Protein AF-A0A177G5F3-F1 (afdb_monomer_lite)

InterPro domains:
  IPR035994 Nucleoside phosphorylase superfamily [SSF53167] (1-29)

Sequence (96 aa):
MESGFLARAAEEAGLPFAVLRVVCDPASRSLPPVAGTVLSPDGGLNIKALLGSLLRNPGQISGLIGLGKDAGRARTAMLTFLEQQRTRPAFARFAG

Structure (mmCIF, N/CA/C/O backbone):
data_AF-A0A177G5F3-F1
#
_entry.id   AF-A0A177G5F3-F1
#
loop_
_atom_site.group_PDB
_atom_site.id
_atom_site.type_symbol
_atom_site.label_atom_id
_atom_site.label_alt_id
_atom_site.label_comp_id
_atom_site.label_asym_id
_atom_site.label_entity_id
_atom_site.label_seq_id
_atom_site.pdbx_PDB_ins_code
_atom_site.Cartn_x
_atom_site.Cartn_y
_atom_site.Cartn_z
_atom_site.occupancy
_atom_site.B_iso_or_equiv
_atom_site.auth_seq_id
_atom_site.auth_comp_id
_atom_site.auth_asym_id
_atom_site.auth_atom_id
_atom_site.pdbx_PDB_model_num
ATOM 1 N N . MET A 1 1 ? -7.884 -13.134 -1.651 1.00 59.91 1 MET A N 1
ATOM 2 C CA . MET A 1 1 ? -9.175 -13.664 -1.133 1.00 59.91 1 MET A CA 1
ATOM 3 C C . MET A 1 1 ? -9.206 -13.767 0.400 1.00 59.91 1 MET A C 1
ATOM 5 O O . MET A 1 1 ? -10.242 -14.051 0.987 1.00 59.91 1 MET A O 1
ATOM 9 N N . GLU A 1 2 ? -8.099 -13.445 1.054 1.00 83.75 2 GLU A N 1
ATOM 10 C CA . GLU A 1 2 ? -7.763 -13.662 2.462 1.00 83.75 2 GLU A CA 1
ATOM 11 C C . GLU A 1 2 ? -8.574 -12.736 3.375 1.00 83.75 2 GLU A C 1
ATOM 13 O O . GLU A 1 2 ? -8.982 -13.110 4.471 1.00 83.75 2 GLU A O 1
ATOM 18 N N . SER A 1 3 ? -8.898 -11.538 2.881 1.00 85.50 3 SER A N 1
ATOM 19 C CA . SER A 1 3 ? -9.689 -10.560 3.625 1.00 85.50 3 SER A CA 1
ATOM 20 C C . SER A 1 3 ? -11.102 -11.052 3.965 1.00 85.50 3 SER A C 1
ATOM 22 O O . SER A 1 3 ? -11.684 -10.576 4.929 1.00 85.50 3 SER A O 1
ATOM 24 N N . GLY A 1 4 ? -11.668 -11.983 3.184 1.00 85.56 4 GLY A N 1
ATOM 25 C CA . GLY A 1 4 ? -12.982 -12.569 3.474 1.00 85.56 4 GLY A CA 1
ATOM 26 C C . GLY A 1 4 ? -12.951 -13.541 4.656 1.00 85.56 4 GLY A C 1
ATOM 27 O O . GLY A 1 4 ? -13.897 -13.589 5.433 1.00 85.56 4 GLY A O 1
ATOM 28 N N . PHE A 1 5 ? -11.843 -14.266 4.827 1.00 91.12 5 PHE A N 1
ATOM 29 C CA . PHE A 1 5 ? -11.629 -15.126 5.991 1.00 91.12 5 PHE A CA 1
ATOM 30 C C . PHE A 1 5 ? -11.473 -14.290 7.268 1.00 91.12 5 PHE A C 1
ATOM 32 O O . PHE A 1 5 ? -12.136 -14.557 8.266 1.00 91.12 5 PHE A O 1
ATOM 39 N N . LEU A 1 6 ? -10.675 -13.218 7.204 1.00 90.31 6 LEU A N 1
ATOM 40 C CA . LEU A 1 6 ? -10.505 -12.285 8.323 1.00 90.31 6 LEU A CA 1
ATOM 41 C C . LEU A 1 6 ? -11.813 -11.577 8.709 1.00 90.31 6 LEU A C 1
ATOM 43 O O . LEU A 1 6 ? -12.055 -11.368 9.893 1.00 90.31 6 LEU A O 1
ATOM 47 N N . ALA A 1 7 ? -12.673 -11.262 7.733 1.00 90.75 7 ALA A N 1
ATOM 48 C CA . ALA A 1 7 ? -13.986 -10.673 7.999 1.00 90.75 7 ALA A CA 1
ATOM 49 C C . ALA A 1 7 ? -14.866 -11.588 8.862 1.00 90.75 7 ALA A C 1
ATOM 51 O O . ALA A 1 7 ? -15.467 -11.122 9.824 1.00 90.75 7 ALA A O 1
ATOM 52 N N . ARG A 1 8 ? -14.899 -12.890 8.543 1.00 92.31 8 ARG A N 1
ATOM 53 C CA . ARG A 1 8 ? -15.662 -13.884 9.314 1.00 92.31 8 ARG A CA 1
ATOM 54 C C . ARG A 1 8 ? -15.120 -14.057 10.727 1.00 92.31 8 ARG A C 1
ATOM 56 O O . ARG A 1 8 ? -15.889 -14.039 11.676 1.00 92.31 8 ARG A O 1
ATOM 63 N N . ALA A 1 9 ? -13.799 -14.147 10.872 1.00 93.75 9 ALA A N 1
ATOM 64 C CA . ALA A 1 9 ? -13.176 -14.252 12.189 1.00 93.75 9 ALA A CA 1
ATOM 65 C C . ALA A 1 9 ? -13.476 -13.027 13.075 1.00 93.75 9 ALA A C 1
ATOM 67 O O . ALA A 1 9 ? -13.713 -13.166 14.272 1.00 93.75 9 ALA A O 1
ATOM 68 N N . ALA A 1 10 ? -13.492 -11.822 12.496 1.00 92.19 10 ALA A N 1
ATOM 69 C CA . ALA A 1 10 ? -13.842 -10.611 13.232 1.00 92.19 10 ALA A CA 1
ATOM 70 C C . ALA A 1 10 ? -15.329 -10.563 13.622 1.00 92.19 10 ALA A C 1
ATOM 72 O O . ALA A 1 10 ? -15.641 -10.139 14.732 1.00 92.19 10 ALA A O 1
ATOM 73 N N . GLU A 1 11 ? -16.226 -11.031 12.749 1.00 93.44 11 GLU A N 1
ATOM 74 C CA . GLU A 1 11 ? -17.658 -11.172 13.043 1.00 93.44 11 GLU A CA 1
ATOM 75 C C . GLU A 1 11 ? -17.897 -12.131 14.219 1.00 93.44 11 GLU A C 1
ATOM 77 O O . GLU A 1 11 ? -18.579 -11.766 15.175 1.00 93.44 11 GLU A O 1
ATOM 82 N N . GLU A 1 12 ? -17.269 -13.310 14.199 1.00 95.38 12 GLU A N 1
ATOM 83 C CA . GLU A 1 12 ? -17.338 -14.298 15.287 1.00 95.38 12 GLU A CA 1
ATOM 84 C C . GLU A 1 12 ? -16.793 -13.747 16.615 1.00 95.38 12 GLU A C 1
ATOM 86 O O . GLU A 1 12 ? -17.318 -14.059 17.684 1.00 95.38 12 GLU A O 1
ATOM 91 N N . ALA A 1 13 ? -15.770 -12.892 16.557 1.00 93.56 13 ALA A N 1
ATOM 92 C CA . ALA A 1 13 ? -15.176 -12.245 17.724 1.00 93.56 13 ALA A CA 1
ATOM 93 C C . ALA A 1 13 ? -15.915 -10.969 18.181 1.00 93.56 13 ALA A C 1
ATOM 95 O O . ALA A 1 13 ? -15.516 -10.360 19.175 1.00 93.56 13 ALA A O 1
ATOM 96 N N . GLY A 1 14 ? -16.958 -10.527 17.467 1.00 91.94 14 GLY A N 1
ATOM 97 C CA . GLY A 1 14 ? -17.661 -9.270 17.750 1.00 91.94 14 GLY A CA 1
ATOM 98 C C . GLY A 1 14 ? -16.797 -8.015 17.558 1.00 91.94 14 GLY A C 1
ATOM 99 O O . GLY A 1 14 ? -17.083 -6.970 18.146 1.00 91.94 14 GLY A O 1
ATOM 100 N N . LEU A 1 15 ? -15.729 -8.108 16.761 1.00 90.12 15 LEU A N 1
ATOM 101 C CA . LEU A 1 15 ? -14.778 -7.027 16.523 1.00 90.12 15 LEU A CA 1
ATOM 102 C C . LEU A 1 15 ? -15.151 -6.218 15.274 1.00 90.12 15 LEU A C 1
ATOM 104 O O . LEU A 1 15 ? -15.575 -6.781 14.260 1.00 90.12 15 LEU A O 1
ATOM 108 N N . PRO A 1 16 ? -14.947 -4.890 15.289 1.00 87.56 16 PRO A N 1
ATOM 109 C CA . PRO A 1 16 ? -15.120 -4.086 14.091 1.00 87.56 16 PRO A CA 1
ATOM 110 C C . PRO A 1 16 ? -14.060 -4.475 13.042 1.00 87.56 16 PRO A C 1
ATOM 112 O O . PRO A 1 16 ? -12.862 -4.453 13.320 1.00 87.56 16 PRO A O 1
ATOM 115 N N . PHE A 1 17 ? -14.487 -4.784 11.809 1.00 89.19 17 PHE A N 1
ATOM 116 C CA . PHE A 1 17 ? -13.588 -5.082 10.681 1.00 89.19 17 PHE A CA 1
ATOM 117 C C . PHE A 1 17 ? -13.794 -4.181 9.449 1.00 89.19 17 PHE A C 1
ATOM 119 O O . PHE A 1 17 ? -14.923 -3.879 9.063 1.00 89.19 17 PHE A O 1
ATOM 126 N N . ALA A 1 18 ? -12.693 -3.751 8.824 1.00 88.69 18 ALA A N 1
ATOM 127 C CA . ALA A 1 18 ? -12.694 -2.947 7.604 1.00 88.69 18 ALA A CA 1
ATOM 128 C C . ALA A 1 18 ? -11.515 -3.321 6.695 1.00 88.69 18 ALA A C 1
ATOM 130 O O . ALA A 1 18 ? -10.447 -3.711 7.162 1.00 88.69 18 ALA A O 1
ATOM 131 N N . VAL A 1 19 ? -11.699 -3.171 5.380 1.00 89.81 19 VAL A N 1
ATOM 132 C CA . VAL A 1 19 ? -10.673 -3.459 4.365 1.00 89.81 19 VAL A CA 1
ATOM 133 C C . VAL A 1 19 ? -10.595 -2.298 3.389 1.00 89.81 19 VAL A C 1
ATOM 135 O O . VAL A 1 19 ? -11.605 -1.907 2.806 1.00 89.81 19 VAL A O 1
ATOM 138 N N . LEU A 1 20 ? -9.382 -1.801 3.151 1.00 88.25 20 LEU A N 1
ATOM 139 C CA . LEU A 1 20 ? -9.093 -0.848 2.085 1.00 88.25 20 LEU A CA 1
ATOM 140 C C . LEU A 1 20 ? -8.320 -1.561 0.974 1.00 88.25 20 LEU A C 1
ATOM 142 O O . LEU A 1 20 ? -7.192 -2.002 1.181 1.00 88.25 20 LEU A O 1
ATOM 146 N N . ARG A 1 21 ? -8.929 -1.681 -0.209 1.00 88.12 21 ARG A N 1
ATOM 147 C CA . ARG A 1 21 ? -8.252 -2.185 -1.411 1.00 88.12 21 ARG A CA 1
ATOM 148 C C . ARG A 1 21 ? -7.884 -1.019 -2.311 1.00 88.12 21 ARG A C 1
ATOM 150 O O . ARG A 1 21 ? -8.744 -0.224 -2.676 1.00 88.12 21 ARG A O 1
ATOM 157 N N . VAL A 1 22 ? -6.613 -0.955 -2.686 1.00 86.38 22 VAL A N 1
ATOM 158 C CA . VAL A 1 22 ? -6.068 0.071 -3.574 1.00 86.38 22 VAL A CA 1
ATOM 159 C C . VAL A 1 22 ? -5.618 -0.625 -4.847 1.00 86.38 22 VAL A C 1
AT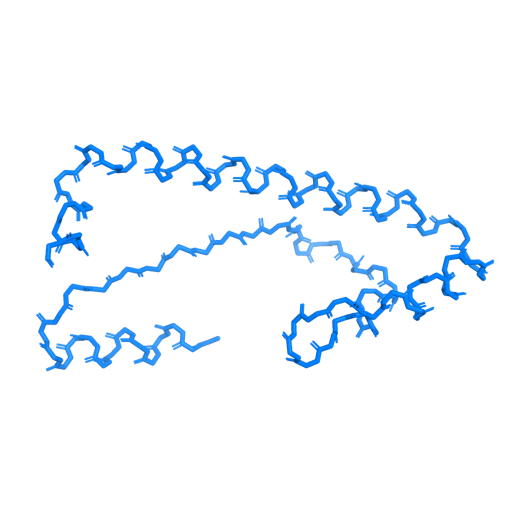OM 161 O O . VAL A 1 22 ? -4.691 -1.428 -4.821 1.00 86.38 22 VAL A O 1
ATOM 164 N N . VAL A 1 23 ? -6.323 -0.365 -5.945 1.00 83.44 23 VAL A N 1
ATOM 165 C CA . VAL A 1 23 ? -6.029 -0.966 -7.249 1.00 83.44 23 VAL A CA 1
ATOM 166 C C . VAL A 1 23 ? -5.101 -0.021 -8.007 1.00 83.44 23 VAL A C 1
ATOM 168 O O . VAL A 1 23 ? -5.462 1.128 -8.261 1.00 83.44 23 VAL A O 1
ATOM 171 N N . CYS A 1 24 ? -3.894 -0.490 -8.316 1.00 74.88 24 CYS A N 1
ATOM 172 C CA . CYS A 1 24 ? -2.827 0.327 -8.898 1.00 74.88 24 CYS A CA 1
ATOM 173 C C . CYS A 1 24 ? -2.780 0.278 -10.428 1.00 74.88 24 CYS A C 1
ATOM 175 O O . CYS A 1 24 ? -2.042 1.053 -11.024 1.00 74.88 24 CYS A O 1
ATOM 177 N N . ASP A 1 25 ? -3.534 -0.614 -11.064 1.00 73.88 25 ASP A N 1
ATOM 178 C CA . ASP A 1 25 ? -3.478 -0.860 -12.500 1.00 73.88 25 ASP A CA 1
ATOM 179 C C . ASP A 1 25 ? -4.863 -1.241 -13.063 1.00 73.88 25 ASP A C 1
ATOM 181 O O . ASP A 1 25 ? -5.682 -1.845 -12.366 1.00 73.88 25 ASP A O 1
ATOM 185 N N . PRO A 1 26 ? -5.179 -0.851 -14.312 1.00 67.56 26 PRO A N 1
ATOM 186 C CA . PRO A 1 26 ? -6.443 -1.209 -14.944 1.00 67.56 26 PRO A CA 1
ATOM 187 C C . PRO A 1 26 ? -6.424 -2.660 -15.447 1.00 67.56 26 PRO A C 1
ATOM 189 O O . PRO A 1 26 ? -5.451 -3.099 -16.054 1.00 67.56 26 PRO A O 1
ATOM 192 N N . ALA A 1 27 ? -7.552 -3.367 -15.309 1.00 68.50 27 ALA A N 1
ATOM 193 C CA . ALA A 1 27 ? -7.696 -4.779 -15.700 1.00 68.50 27 ALA A CA 1
ATOM 194 C C . ALA A 1 27 ? -7.407 -5.073 -17.188 1.00 68.50 27 ALA A C 1
ATOM 196 O O . ALA A 1 27 ? -7.131 -6.210 -17.558 1.00 68.50 27 ALA A O 1
ATOM 197 N N . SER A 1 28 ? -7.475 -4.057 -18.052 1.00 63.34 28 SER A N 1
ATOM 198 C CA . SER A 1 28 ? -7.192 -4.166 -19.486 1.00 63.34 28 SER A CA 1
ATOM 199 C C . SER A 1 28 ? -5.701 -4.116 -19.830 1.00 63.34 28 SER A C 1
ATOM 201 O O . SER A 1 28 ? -5.330 -4.355 -20.981 1.00 63.34 28 SER A O 1
ATOM 203 N N . ARG A 1 29 ? -4.826 -3.791 -18.871 1.00 66.62 29 ARG A N 1
ATOM 204 C CA . ARG A 1 29 ? -3.393 -3.661 -19.116 1.00 66.62 29 ARG A CA 1
ATOM 205 C C . ARG A 1 29 ? -2.695 -4.978 -18.826 1.00 66.62 29 ARG A C 1
ATOM 207 O O . ARG A 1 29 ? -2.598 -5.414 -17.686 1.00 66.62 29 ARG A O 1
ATOM 214 N N . SER A 1 30 ? -2.137 -5.583 -19.870 1.00 61.41 30 SER A N 1
ATOM 215 C CA . SER A 1 30 ? -1.185 -6.672 -19.678 1.00 61.41 30 SER A CA 1
ATOM 216 C C . SER A 1 30 ? 0.052 -6.126 -18.972 1.00 61.41 30 SER A C 1
ATOM 218 O O . SER A 1 30 ? 0.695 -5.186 -19.451 1.00 61.41 30 SER A O 1
ATOM 220 N N . LEU A 1 31 ? 0.371 -6.703 -17.818 1.00 61.31 31 LEU A N 1
ATOM 221 C CA . LEU A 1 31 ? 1.634 -6.449 -17.147 1.00 61.31 31 LEU A CA 1
ATOM 222 C C . LEU A 1 31 ? 2.786 -6.815 -18.102 1.00 61.31 31 LEU A C 1
ATOM 224 O O . LEU A 1 31 ? 2.695 -7.827 -18.804 1.00 61.31 31 LEU A O 1
ATOM 228 N N . PRO A 1 32 ? 3.867 -6.013 -18.176 1.00 63.59 32 PRO A N 1
ATOM 229 C CA . PRO A 1 32 ? 5.017 -6.383 -18.990 1.00 63.59 32 PRO A CA 1
ATOM 230 C C . PRO A 1 32 ? 5.550 -7.748 -18.518 1.00 63.59 32 PRO A C 1
ATOM 232 O O . PRO A 1 32 ? 5.488 -8.021 -17.318 1.00 63.59 32 PRO A O 1
ATOM 235 N N . PRO A 1 33 ? 6.107 -8.596 -19.405 1.00 65.31 33 PRO A N 1
ATOM 236 C CA . PRO A 1 33 ? 6.522 -9.965 -19.062 1.00 65.31 33 PRO A CA 1
ATOM 237 C C . PRO A 1 33 ? 7.422 -10.054 -17.821 1.00 65.31 33 PRO A C 1
ATOM 239 O O . PRO A 1 33 ? 7.391 -11.030 -17.078 1.00 65.31 33 PRO A O 1
ATOM 242 N N . VAL A 1 34 ? 8.196 -8.995 -17.574 1.00 64.25 34 VAL A N 1
ATOM 243 C CA . VAL A 1 34 ? 9.080 -8.857 -16.418 1.00 64.25 34 VAL A CA 1
ATOM 244 C C . VAL A 1 34 ? 8.339 -8.726 -15.081 1.00 64.25 34 VAL A C 1
ATOM 246 O O . VAL A 1 34 ? 8.843 -9.173 -14.063 1.00 64.25 34 VAL A O 1
ATOM 249 N N . ALA A 1 35 ? 7.129 -8.165 -15.044 1.00 64.12 35 ALA A N 1
ATOM 250 C CA . ALA A 1 35 ? 6.379 -7.993 -13.799 1.00 64.12 35 ALA A CA 1
ATOM 251 C C . ALA A 1 35 ? 5.945 -9.338 -13.186 1.00 64.12 35 ALA A C 1
ATOM 253 O O . ALA A 1 35 ? 5.901 -9.456 -11.965 1.00 64.12 35 ALA A O 1
ATOM 254 N N . GLY A 1 36 ? 5.714 -10.365 -14.014 1.00 63.03 36 GLY A N 1
ATOM 255 C CA . GLY A 1 36 ? 5.423 -11.725 -13.546 1.00 63.03 36 GLY A CA 1
ATOM 256 C C . GLY A 1 36 ? 6.638 -12.470 -12.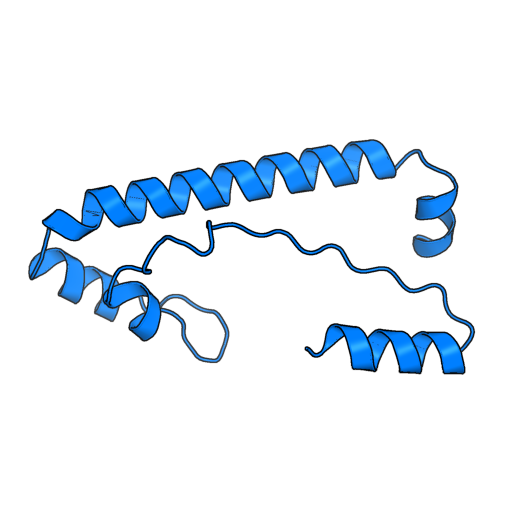979 1.00 63.03 36 GLY A C 1
ATOM 257 O O . GLY A 1 36 ? 6.467 -13.385 -12.185 1.00 63.03 36 GLY A O 1
ATOM 258 N N . THR A 1 37 ? 7.862 -12.084 -13.357 1.00 60.06 37 THR A N 1
ATOM 259 C CA . THR A 1 37 ? 9.112 -12.715 -12.881 1.00 60.06 37 THR A CA 1
ATOM 260 C C . THR A 1 37 ? 9.809 -11.927 -11.776 1.00 60.06 37 THR A C 1
ATOM 262 O O . THR A 1 37 ? 10.741 -12.425 -11.144 1.00 60.06 37 THR A O 1
ATOM 265 N N . VAL A 1 38 ? 9.380 -10.687 -11.554 1.00 59.22 38 VAL A N 1
ATOM 266 C CA . VAL A 1 38 ? 10.006 -9.761 -10.616 1.00 59.22 38 VAL A CA 1
ATOM 267 C C . VAL A 1 38 ? 9.341 -9.764 -9.248 1.00 59.22 38 VAL A C 1
ATOM 269 O O . VAL A 1 38 ? 10.039 -9.457 -8.287 1.00 59.22 38 VAL A O 1
ATOM 272 N N . LEU A 1 39 ? 8.065 -10.143 -9.120 1.00 58.34 39 LEU A N 1
ATOM 273 C CA . LEU A 1 39 ? 7.492 -10.385 -7.797 1.00 58.34 39 LEU A CA 1
ATOM 274 C C . LEU A 1 39 ? 8.053 -11.688 -7.220 1.00 58.34 39 LEU A C 1
ATOM 276 O O . LEU A 1 39 ? 7.709 -12.785 -7.656 1.00 58.34 39 LEU A O 1
ATOM 280 N N . SER A 1 40 ? 8.909 -11.553 -6.213 1.00 60.84 40 SER A N 1
ATOM 281 C CA . SER A 1 40 ? 9.246 -12.647 -5.314 1.00 60.84 40 SER A CA 1
ATOM 282 C C . SER A 1 40 ? 7.979 -13.133 -4.594 1.00 60.84 40 SER A C 1
ATOM 284 O O . SER A 1 40 ? 7.072 -12.330 -4.356 1.00 60.84 40 SER A O 1
ATOM 286 N N . PRO A 1 41 ? 7.927 -14.409 -4.171 1.00 61.81 41 PRO A N 1
ATOM 287 C CA . PRO A 1 41 ? 6.842 -14.933 -3.333 1.00 61.81 41 PRO A CA 1
ATOM 288 C C . PRO A 1 41 ? 6.590 -14.089 -2.073 1.00 61.81 41 PRO A C 1
ATOM 290 O O . PRO A 1 41 ? 5.452 -13.947 -1.640 1.00 61.81 41 PRO A O 1
ATOM 293 N N . ASP A 1 42 ? 7.644 -13.456 -1.551 1.00 60.62 42 ASP A N 1
ATOM 294 C CA . ASP A 1 42 ? 7.605 -12.575 -0.377 1.00 60.62 42 ASP A CA 1
ATOM 295 C C . ASP A 1 42 ? 7.177 -11.127 -0.704 1.00 60.62 42 ASP A C 1
ATOM 297 O O . ASP A 1 42 ? 7.294 -10.229 0.127 1.00 60.62 42 ASP A O 1
ATOM 301 N N . GLY A 1 43 ? 6.740 -10.853 -1.939 1.00 56.72 43 GLY A N 1
AT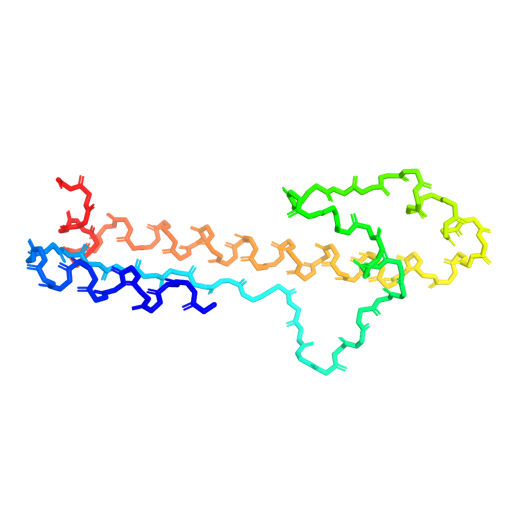OM 302 C CA . GLY A 1 43 ? 6.321 -9.525 -2.407 1.00 56.72 43 GLY A CA 1
ATOM 303 C C . GLY A 1 43 ? 7.465 -8.564 -2.759 1.00 56.72 43 GLY A C 1
ATOM 304 O O . GLY A 1 43 ? 7.214 -7.433 -3.175 1.00 56.72 43 GLY A O 1
ATOM 305 N N . GLY A 1 44 ? 8.723 -8.994 -2.615 1.00 59.66 44 GLY A N 1
ATOM 306 C CA . GLY A 1 44 ? 9.904 -8.221 -3.008 1.00 59.66 44 GLY A CA 1
ATOM 307 C C . GLY A 1 44 ? 10.126 -8.171 -4.524 1.00 59.66 44 GLY A C 1
ATOM 308 O O . GLY A 1 44 ? 9.668 -9.040 -5.256 1.00 59.66 44 GLY A O 1
ATOM 309 N N . LEU A 1 45 ? 10.866 -7.166 -4.999 1.00 67.56 45 LEU A N 1
ATOM 310 C CA . LEU A 1 45 ? 11.268 -7.046 -6.405 1.00 67.56 45 LEU A CA 1
ATOM 311 C C . LEU A 1 45 ? 12.615 -7.746 -6.664 1.00 67.56 45 LEU A C 1
ATOM 313 O O . LEU A 1 45 ? 13.634 -7.375 -6.078 1.00 67.56 45 LEU A O 1
ATOM 317 N N . ASN A 1 46 ? 12.675 -8.682 -7.614 1.00 76.19 46 ASN A N 1
ATOM 318 C CA . ASN A 1 46 ? 13.941 -9.228 -8.111 1.00 76.19 46 ASN A CA 1
ATOM 319 C C . ASN A 1 46 ? 14.633 -8.243 -9.073 1.00 76.19 46 ASN A C 1
ATOM 321 O O . ASN A 1 46 ? 14.467 -8.292 -10.295 1.00 76.19 46 ASN A O 1
ATOM 325 N N . ILE A 1 47 ? 15.450 -7.349 -8.510 1.00 75.25 47 ILE A N 1
ATOM 326 C CA . ILE A 1 47 ? 16.142 -6.278 -9.247 1.00 75.25 47 ILE A CA 1
ATOM 327 C C . ILE A 1 47 ? 17.079 -6.816 -10.344 1.00 75.25 47 ILE A C 1
ATOM 329 O O . ILE A 1 47 ? 17.180 -6.217 -11.414 1.00 75.25 47 ILE A O 1
ATOM 333 N N . LYS A 1 48 ? 17.739 -7.962 -10.127 1.00 76.38 48 LYS A N 1
ATOM 334 C CA . LYS A 1 48 ? 18.654 -8.548 -11.125 1.00 76.38 48 LYS A CA 1
ATOM 335 C C . LYS A 1 48 ? 17.899 -9.039 -12.362 1.00 76.38 48 LYS A C 1
ATOM 337 O O . LYS A 1 48 ? 18.323 -8.765 -13.484 1.00 76.38 48 LYS A O 1
ATOM 342 N N . ALA A 1 49 ? 16.769 -9.719 -12.162 1.00 77.19 49 ALA A N 1
ATOM 343 C CA . ALA A 1 49 ? 15.906 -10.171 -13.253 1.00 77.19 49 ALA A CA 1
ATOM 344 C C . ALA A 1 49 ? 15.294 -8.986 -14.023 1.00 77.19 49 ALA A C 1
ATOM 346 O O . ALA A 1 49 ? 15.271 -8.997 -15.256 1.00 77.19 49 ALA A O 1
ATOM 347 N N . LEU A 1 50 ? 14.884 -7.934 -13.302 1.00 77.56 50 LEU A N 1
ATOM 348 C CA . LEU A 1 50 ? 14.375 -6.695 -13.888 1.00 77.56 50 LEU A CA 1
ATOM 349 C C . LEU A 1 50 ? 15.402 -6.039 -14.822 1.00 77.56 50 LEU A C 1
ATOM 351 O O . LEU A 1 50 ? 15.095 -5.771 -15.984 1.00 77.56 50 LEU A O 1
ATOM 355 N N . LEU A 1 51 ? 16.631 -5.820 -14.339 1.00 79.06 51 LEU A N 1
ATOM 356 C CA . LEU A 1 51 ? 17.704 -5.195 -15.120 1.00 79.06 51 LEU A CA 1
ATOM 357 C C . LEU A 1 51 ? 18.072 -6.027 -16.355 1.00 79.06 51 LEU A C 1
ATOM 359 O O . LEU A 1 51 ? 18.192 -5.481 -17.450 1.00 79.06 51 LEU A O 1
ATOM 363 N N . GLY A 1 52 ? 18.184 -7.351 -16.208 1.00 81.75 52 GLY A N 1
ATOM 364 C CA . GLY A 1 52 ? 18.457 -8.250 -17.333 1.00 81.75 52 GLY A CA 1
ATOM 365 C C . GLY A 1 52 ? 17.368 -8.220 -18.413 1.00 81.75 52 GLY A C 1
ATOM 366 O O . GLY A 1 52 ? 17.681 -8.263 -19.603 1.00 81.75 52 GLY A O 1
ATOM 367 N N . SER A 1 53 ? 16.096 -8.100 -18.021 1.00 79.25 53 SER A N 1
ATOM 368 C CA . SER A 1 53 ? 14.977 -7.957 -18.963 1.00 79.25 53 SER A CA 1
ATOM 369 C C . SER A 1 53 ? 14.995 -6.605 -19.678 1.00 79.25 53 SER A C 1
ATOM 371 O O . SER A 1 53 ? 14.806 -6.550 -20.893 1.00 79.25 53 SER A O 1
ATOM 373 N N . LEU A 1 54 ? 15.276 -5.518 -18.950 1.00 79.38 54 LEU A N 1
ATOM 374 C CA . LEU A 1 54 ? 15.339 -4.171 -19.525 1.00 79.38 54 LEU A CA 1
ATOM 375 C C . LEU A 1 54 ? 16.469 -4.024 -20.548 1.00 79.38 54 LEU A C 1
ATOM 377 O O . LEU A 1 54 ? 16.264 -3.397 -21.583 1.00 79.38 54 LEU A O 1
ATOM 381 N N . LEU A 1 55 ? 17.624 -4.652 -20.302 1.00 82.75 55 LEU A N 1
ATOM 382 C CA . LEU A 1 55 ? 18.736 -4.680 -21.258 1.00 82.75 55 LEU A CA 1
ATOM 383 C C . LEU A 1 55 ? 18.385 -5.432 -22.551 1.00 82.75 55 LEU A C 1
ATOM 385 O O . LEU A 1 55 ? 18.847 -5.054 -23.623 1.00 82.75 55 LEU A O 1
ATOM 389 N N . ARG A 1 56 ? 17.564 -6.486 -22.468 1.00 83.88 56 ARG A N 1
ATOM 390 C CA . ARG A 1 56 ? 17.138 -7.283 -23.633 1.00 83.88 56 ARG A CA 1
ATOM 391 C C . ARG A 1 56 ? 15.985 -6.649 -24.405 1.00 83.88 56 ARG A C 1
ATOM 393 O O . ARG A 1 56 ? 15.825 -6.931 -25.588 1.00 83.88 56 ARG A O 1
ATOM 400 N N . ASN A 1 57 ? 15.162 -5.837 -23.747 1.00 78.38 57 ASN A N 1
ATOM 401 C CA . ASN A 1 57 ? 14.016 -5.183 -24.367 1.00 78.38 57 ASN A CA 1
ATOM 402 C C . ASN A 1 57 ? 13.762 -3.797 -23.735 1.00 78.38 57 ASN A C 1
ATOM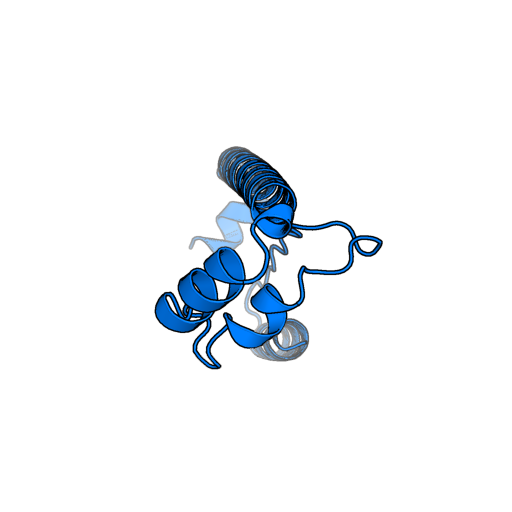 404 O O . ASN A 1 57 ? 12.891 -3.649 -22.868 1.00 78.38 57 ASN A O 1
ATOM 408 N N . PRO A 1 58 ? 14.495 -2.760 -24.181 1.00 81.88 58 PRO A N 1
ATOM 409 C CA . PRO A 1 58 ? 14.395 -1.410 -23.621 1.00 81.88 58 PRO A CA 1
ATOM 410 C C . PRO A 1 58 ? 13.032 -0.748 -23.875 1.00 81.88 58 PRO A C 1
ATOM 412 O O . PRO A 1 58 ? 12.650 0.171 -23.151 1.00 81.88 58 PRO A O 1
ATOM 415 N N . GLY A 1 59 ? 12.241 -1.247 -24.835 1.00 80.19 59 GLY A N 1
ATOM 416 C CA . GLY A 1 59 ? 10.869 -0.787 -25.074 1.00 80.19 59 GLY A CA 1
ATOM 417 C C . GLY A 1 59 ? 9.932 -0.977 -23.871 1.00 80.19 59 GLY A C 1
ATOM 418 O O . GLY A 1 59 ? 8.903 -0.313 -23.788 1.00 80.19 59 GLY A O 1
ATOM 419 N N . GLN A 1 60 ? 10.298 -1.822 -22.898 1.00 77.00 60 GLN A N 1
ATOM 420 C CA . GLN A 1 60 ? 9.533 -2.031 -21.662 1.00 77.00 60 GLN A CA 1
ATOM 421 C C . GLN A 1 60 ? 9.636 -0.863 -20.667 1.00 77.00 60 GLN A C 1
ATOM 423 O O . GLN A 1 60 ? 8.794 -0.751 -19.774 1.00 77.00 60 GLN A O 1
ATOM 428 N N . ILE A 1 61 ? 10.629 0.022 -20.813 1.00 81.06 61 ILE A N 1
ATOM 429 C CA . ILE A 1 61 ? 10.875 1.133 -19.880 1.00 81.06 61 ILE A CA 1
ATOM 430 C C . ILE A 1 61 ? 9.668 2.076 -19.814 1.00 81.06 61 ILE A C 1
ATOM 432 O O . ILE A 1 61 ? 9.236 2.448 -18.725 1.00 81.06 61 ILE A O 1
ATOM 436 N N . SER A 1 62 ? 9.071 2.423 -20.956 1.00 80.06 62 SER A N 1
ATOM 437 C CA . SER A 1 62 ? 7.882 3.286 -21.000 1.00 80.06 62 SER A CA 1
ATOM 438 C C . SER A 1 62 ? 6.686 2.645 -20.285 1.00 80.06 62 SER A C 1
ATOM 440 O O . SER A 1 62 ? 5.964 3.315 -19.543 1.00 80.06 62 SER A O 1
ATOM 442 N N . GLY A 1 63 ? 6.526 1.326 -20.433 1.00 77.69 63 GLY A N 1
ATOM 443 C CA . GLY A 1 63 ? 5.539 0.531 -19.711 1.00 77.69 63 GLY A CA 1
ATOM 444 C C . GLY A 1 63 ? 5.761 0.569 -18.197 1.00 77.69 63 GLY A C 1
ATOM 445 O O . GLY A 1 63 ? 4.818 0.833 -17.449 1.00 77.69 63 GLY A O 1
ATOM 446 N N . LEU A 1 64 ? 7.000 0.389 -17.738 1.00 77.38 64 LEU A N 1
ATOM 447 C CA . LEU A 1 64 ? 7.349 0.469 -16.315 1.00 77.38 64 LEU A CA 1
ATOM 448 C C . LEU A 1 64 ? 7.140 1.871 -15.736 1.00 77.38 64 LEU A C 1
ATOM 450 O O . LEU A 1 64 ? 6.605 1.997 -14.638 1.00 77.38 64 LEU A O 1
ATOM 454 N N . ILE A 1 65 ? 7.481 2.927 -16.479 1.00 82.94 65 ILE A N 1
ATOM 455 C CA . ILE A 1 65 ? 7.199 4.311 -16.069 1.00 82.94 65 ILE A CA 1
ATOM 456 C C . ILE A 1 65 ? 5.690 4.515 -15.915 1.00 82.94 65 ILE A C 1
ATOM 458 O O . ILE A 1 65 ? 5.246 5.074 -14.915 1.00 82.94 65 ILE A O 1
ATOM 462 N N . GLY A 1 66 ? 4.888 4.037 -16.873 1.00 82.12 66 GLY A N 1
ATOM 463 C CA . GLY A 1 66 ? 3.430 4.089 -16.777 1.00 82.12 66 GLY A CA 1
ATOM 464 C C . GLY A 1 66 ? 2.911 3.374 -15.528 1.00 82.12 66 GLY A C 1
ATOM 465 O O . GLY A 1 66 ? 2.121 3.942 -14.787 1.00 82.12 66 GLY A O 1
ATOM 466 N N . LEU A 1 67 ? 3.405 2.161 -15.257 1.00 80.19 67 LEU A N 1
ATOM 467 C CA . LEU A 1 67 ? 3.049 1.389 -14.059 1.00 80.19 67 LEU A CA 1
ATOM 468 C C . LEU A 1 67 ? 3.414 2.148 -12.771 1.00 80.19 67 LEU A C 1
ATOM 470 O O . LEU A 1 67 ? 2.601 2.246 -11.857 1.00 80.19 67 LEU A O 1
ATOM 474 N N . GLY A 1 68 ? 4.609 2.744 -12.717 1.00 81.50 68 GLY A N 1
ATOM 475 C CA . GLY A 1 68 ? 5.046 3.561 -11.585 1.00 81.50 68 GLY A CA 1
ATOM 476 C C . GLY A 1 68 ? 4.171 4.799 -11.369 1.00 81.50 68 GLY A C 1
ATOM 477 O O . GLY A 1 68 ? 3.856 5.140 -10.231 1.00 81.50 68 GLY A O 1
ATOM 478 N N . LYS A 1 69 ? 3.722 5.451 -12.449 1.00 86.44 69 LYS A N 1
ATOM 479 C CA . LYS A 1 69 ? 2.778 6.579 -12.371 1.00 86.44 69 LYS A CA 1
ATOM 480 C C . LYS A 1 69 ? 1.419 6.144 -11.828 1.00 86.44 69 LYS A C 1
ATOM 482 O O . LYS A 1 69 ? 0.866 6.854 -10.990 1.00 86.44 69 LYS A O 1
ATOM 487 N N . ASP A 1 70 ? 0.897 5.008 -12.282 1.00 85.38 70 ASP A N 1
ATOM 488 C CA . ASP A 1 70 ? -0.395 4.491 -11.824 1.00 85.38 70 ASP A CA 1
ATOM 489 C C . ASP A 1 70 ? -0.329 4.086 -10.340 1.00 85.38 70 ASP A C 1
ATOM 491 O O . ASP A 1 70 ? -1.160 4.526 -9.543 1.00 85.38 70 ASP A O 1
ATOM 495 N N . ALA A 1 71 ? 0.742 3.398 -9.925 1.00 84.06 71 ALA A N 1
ATOM 496 C CA . ALA A 1 71 ? 1.006 3.089 -8.519 1.00 84.06 71 ALA A CA 1
ATOM 497 C C . ALA A 1 71 ? 1.153 4.359 -7.659 1.00 84.06 71 ALA A C 1
ATOM 499 O O . ALA A 1 71 ? 0.615 4.437 -6.553 1.00 84.06 71 ALA A O 1
ATOM 500 N N . GLY A 1 72 ? 1.835 5.386 -8.177 1.00 86.69 72 GLY A N 1
ATOM 501 C CA . GLY A 1 72 ? 1.957 6.687 -7.519 1.00 86.69 72 GLY A CA 1
ATOM 502 C C . GLY A 1 72 ? 0.601 7.363 -7.304 1.00 86.69 72 GLY A C 1
ATOM 503 O O . GLY A 1 72 ? 0.302 7.804 -6.196 1.00 86.69 72 GLY A O 1
ATOM 504 N N . ARG A 1 73 ? -0.254 7.388 -8.333 1.00 89.12 73 ARG A N 1
ATOM 505 C CA . ARG A 1 73 ? -1.623 7.926 -8.244 1.00 89.12 73 ARG A CA 1
ATOM 506 C C . ARG A 1 73 ? -2.465 7.167 -7.227 1.00 89.12 73 ARG A C 1
ATOM 508 O O . ARG A 1 73 ? -3.133 7.794 -6.408 1.00 89.12 73 ARG A O 1
ATOM 515 N N . ALA A 1 74 ? -2.400 5.839 -7.250 1.00 87.94 74 ALA A N 1
ATOM 516 C CA . ALA A 1 74 ? -3.128 4.984 -6.324 1.00 87.94 74 ALA A CA 1
ATOM 517 C C . ALA A 1 74 ? -2.684 5.217 -4.869 1.00 87.94 74 ALA A C 1
ATOM 519 O O . ALA A 1 74 ? -3.522 5.367 -3.979 1.00 87.94 74 AL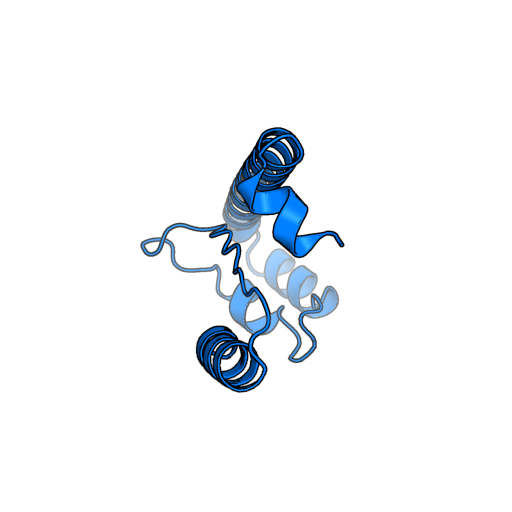A A O 1
ATOM 520 N N . ARG A 1 75 ? -1.372 5.369 -4.631 1.00 89.19 75 ARG A N 1
ATOM 521 C CA . ARG A 1 75 ? -0.822 5.734 -3.317 1.00 89.19 75 ARG A CA 1
ATOM 522 C C . ARG A 1 75 ? -1.306 7.105 -2.851 1.00 89.19 75 ARG A C 1
ATOM 524 O O . ARG A 1 75 ? -1.709 7.235 -1.699 1.00 89.19 75 ARG A O 1
ATOM 531 N N . THR A 1 76 ? -1.270 8.121 -3.713 1.00 92.50 76 THR A N 1
ATOM 532 C CA . THR A 1 76 ? -1.762 9.461 -3.360 1.00 92.50 76 THR A CA 1
ATOM 533 C C . THR A 1 76 ? -3.244 9.421 -2.999 1.00 92.50 76 THR A C 1
ATOM 535 O O . THR A 1 76 ? -3.618 9.917 -1.942 1.00 92.50 76 THR A O 1
ATOM 538 N N . ALA A 1 77 ? -4.074 8.761 -3.812 1.00 91.88 77 ALA A N 1
ATOM 539 C CA . ALA A 1 77 ? -5.501 8.612 -3.536 1.00 91.88 77 ALA A CA 1
ATOM 540 C C . ALA A 1 77 ? -5.767 7.880 -2.209 1.00 91.88 77 ALA A C 1
ATOM 542 O O . ALA A 1 77 ? -6.626 8.303 -1.437 1.00 91.88 77 ALA A O 1
ATOM 543 N N . MET A 1 78 ? -4.999 6.825 -1.910 1.00 93.62 78 MET A N 1
ATOM 544 C CA . MET A 1 78 ? -5.068 6.112 -0.632 1.00 93.62 78 MET A CA 1
ATOM 545 C C . MET A 1 78 ? -4.759 7.034 0.552 1.00 93.62 78 MET A C 1
ATOM 547 O O . MET A 1 78 ? -5.509 7.043 1.525 1.00 93.62 78 MET A O 1
ATOM 551 N N . LEU A 1 79 ? -3.675 7.812 0.480 1.00 93.25 79 LEU A N 1
ATOM 552 C CA . LEU A 1 79 ? -3.292 8.733 1.553 1.00 93.25 79 LEU A CA 1
ATOM 553 C C . LEU A 1 79 ? -4.359 9.806 1.773 1.00 93.25 79 LEU A C 1
ATOM 555 O O . LEU A 1 79 ? -4.793 10.001 2.904 1.00 93.25 79 LEU A O 1
ATOM 559 N N . THR A 1 80 ? -4.852 10.422 0.696 1.00 93.56 80 THR A N 1
ATOM 560 C CA . THR A 1 80 ? -5.945 11.400 0.769 1.00 93.56 80 THR A CA 1
ATOM 561 C C . THR A 1 80 ? -7.202 10.794 1.394 1.00 93.56 80 THR A C 1
ATOM 563 O O . THR A 1 80 ? -7.828 11.418 2.248 1.00 93.56 80 THR A O 1
ATOM 566 N N . PHE A 1 81 ? -7.570 9.567 1.013 1.00 91.25 81 PHE A N 1
ATOM 567 C CA . PHE A 1 81 ? -8.703 8.872 1.618 1.00 91.25 81 PHE A CA 1
ATOM 568 C C . PHE A 1 81 ? -8.502 8.672 3.126 1.00 91.25 81 PHE A C 1
ATOM 570 O O . PHE A 1 81 ? -9.394 9.005 3.904 1.00 91.25 81 PHE A O 1
ATOM 577 N N . LEU A 1 82 ? -7.337 8.171 3.550 1.00 89.31 82 LEU A N 1
ATOM 578 C CA . LEU A 1 82 ? -7.030 7.934 4.964 1.00 89.31 82 LEU A CA 1
ATOM 579 C C . LEU A 1 82 ? -7.050 9.231 5.784 1.00 89.31 82 LEU A C 1
ATOM 581 O O . LEU A 1 82 ? -7.611 9.249 6.880 1.00 89.31 82 LEU A O 1
ATOM 585 N N . GLU A 1 83 ? -6.507 10.323 5.246 1.00 90.25 83 GLU A N 1
ATOM 586 C CA . GLU A 1 83 ? -6.567 11.646 5.876 1.00 90.25 83 GLU A CA 1
ATOM 587 C C . GLU A 1 83 ? -8.013 12.119 6.064 1.00 90.25 83 GLU A C 1
ATOM 589 O O . GLU A 1 83 ? -8.383 12.549 7.156 1.00 90.25 83 GLU A O 1
ATOM 594 N N . GLN A 1 84 ? -8.858 11.973 5.039 1.00 88.12 84 GLN A N 1
ATOM 595 C CA . GLN A 1 84 ? -10.276 12.336 5.115 1.00 88.12 84 GLN A CA 1
ATOM 596 C C . GLN A 1 84 ? -11.060 11.472 6.106 1.00 88.12 84 GLN A C 1
ATOM 598 O O . GLN A 1 84 ? -11.983 11.958 6.759 1.00 88.12 84 GLN A O 1
ATOM 603 N N . GLN A 1 85 ? -10.740 10.181 6.206 1.00 86.88 85 GLN A N 1
ATOM 604 C CA . GLN A 1 85 ? -11.454 9.283 7.107 1.00 86.88 85 GLN A CA 1
ATOM 605 C C . GLN A 1 85 ? -11.028 9.445 8.569 1.00 86.88 85 GLN A C 1
ATOM 607 O O . GLN A 1 85 ? -11.818 9.134 9.458 1.00 86.88 85 GLN A O 1
ATOM 612 N N . ARG A 1 86 ? -9.830 9.973 8.845 1.00 81.56 86 ARG A N 1
ATOM 613 C CA . ARG A 1 86 ? -9.293 10.125 10.206 1.00 81.56 86 ARG A CA 1
ATOM 614 C C . ARG A 1 86 ? -10.200 10.930 11.146 1.00 81.56 86 ARG A C 1
ATOM 616 O O . ARG A 1 86 ? -10.171 10.709 12.351 1.00 81.56 86 ARG A O 1
ATOM 623 N N . THR A 1 87 ? -11.010 11.843 10.615 1.00 80.31 87 THR A N 1
ATOM 624 C CA . THR A 1 87 ? -11.942 12.674 11.397 1.00 80.31 87 THR A CA 1
ATOM 625 C C . THR A 1 87 ? -13.371 12.125 11.432 1.00 80.31 87 THR A C 1
ATOM 627 O O . THR A 1 87 ? -14.239 12.712 12.078 1.00 80.31 87 THR A O 1
ATOM 630 N N . ARG A 1 88 ? -13.653 11.000 10.759 1.00 81.75 88 ARG A N 1
ATOM 631 C CA . ARG A 1 88 ? -14.998 10.418 10.697 1.00 81.75 88 ARG A CA 1
ATOM 632 C C . ARG A 1 88 ? -15.265 9.486 11.887 1.00 81.75 88 ARG A C 1
ATOM 634 O O . ARG A 1 88 ? -14.479 8.568 12.124 1.00 81.75 88 ARG A O 1
ATOM 641 N N . PRO A 1 89 ? -16.423 9.612 12.568 1.00 70.06 89 PRO A N 1
ATOM 642 C CA . PRO A 1 89 ? -16.777 8.770 13.718 1.00 70.06 89 PRO A CA 1
ATOM 643 C C . PRO A 1 89 ? -16.763 7.265 13.419 1.00 70.06 89 PRO A C 1
ATOM 645 O O . PRO A 1 89 ? -16.419 6.461 14.279 1.00 70.06 89 PRO A O 1
ATOM 648 N N . ALA A 1 90 ? -17.103 6.878 12.185 1.00 72.62 90 ALA A N 1
ATOM 649 C CA . ALA A 1 90 ? -17.076 5.485 11.743 1.00 72.62 90 ALA A CA 1
ATOM 650 C C . ALA A 1 90 ? -15.661 4.881 11.752 1.00 72.62 90 ALA A C 1
ATOM 652 O O . ALA A 1 90 ? -15.522 3.697 12.025 1.00 72.62 90 ALA A O 1
ATOM 653 N N . PHE A 1 91 ? -14.622 5.687 11.501 1.00 72.62 91 PHE A N 1
ATOM 654 C CA . PHE A 1 91 ? -13.222 5.254 11.531 1.00 72.62 91 PHE A CA 1
ATOM 655 C C . PHE A 1 91 ? -12.641 5.259 12.949 1.00 72.62 91 PHE A C 1
ATOM 657 O O . PHE A 1 91 ? -11.830 4.400 13.282 1.00 72.62 91 PHE A O 1
ATOM 664 N N . ALA A 1 92 ? -13.105 6.167 13.814 1.00 65.88 92 ALA A N 1
ATOM 665 C CA . ALA A 1 92 ? -12.690 6.220 15.217 1.00 65.88 92 ALA A CA 1
ATOM 666 C C . ALA A 1 92 ? -13.020 4.928 15.990 1.00 65.88 92 ALA A C 1
ATOM 668 O O . ALA A 1 92 ? -12.267 4.540 16.875 1.00 65.88 92 ALA A O 1
ATOM 669 N N . ARG A 1 93 ? -14.093 4.214 15.610 1.00 66.31 93 ARG A N 1
ATOM 670 C CA . ARG A 1 93 ? -14.470 2.913 16.201 1.00 66.31 93 ARG A CA 1
ATOM 671 C C . ARG A 1 93 ? -13.474 1.780 15.919 1.00 66.31 93 ARG A C 1
ATOM 673 O O . ARG A 1 93 ? -13.567 0.753 16.574 1.00 66.31 93 ARG A O 1
ATOM 680 N N . PHE A 1 94 ? -12.561 1.954 14.962 1.00 65.19 94 PHE A N 1
ATOM 681 C CA . PHE A 1 94 ? -11.502 0.990 14.636 1.00 65.19 94 PHE A CA 1
ATOM 682 C C . PHE A 1 94 ? -10.139 1.348 15.246 1.00 65.19 94 PHE A C 1
ATOM 684 O O . PHE A 1 94 ? -9.215 0.548 15.162 1.00 65.19 94 PHE A O 1
ATOM 691 N N . ALA A 1 95 ? -9.986 2.563 15.782 1.00 58.34 95 ALA A N 1
ATOM 692 C CA . ALA A 1 95 ? -8.709 3.095 16.264 1.00 58.34 95 ALA A CA 1
ATOM 693 C C . ALA A 1 95 ? -8.575 3.072 17.800 1.00 58.34 95 ALA A C 1
ATOM 695 O O . ALA A 1 95 ? -7.612 3.635 18.323 1.00 58.34 95 ALA A O 1
ATOM 696 N N . GLY A 1 96 ? -9.556 2.487 18.497 1.00 51.75 96 GLY A N 1
ATOM 697 C CA . GLY A 1 96 ? -9.626 2.366 19.957 1.00 51.75 96 GLY A CA 1
ATOM 698 C C . GLY A 1 96 ? -9.383 0.947 20.435 1.00 51.75 96 GLY A C 1
ATOM 699 O O . GLY A 1 96 ? -9.758 0.014 19.690 1.00 51.75 96 GLY A O 1
#

pLDDT: mean 78.63, std 11.45, range [51.75, 95.38]

Organism: NCBI:txid178901

Foldseek 3Di:
DVLVVVVVVCVVVVHDDDDDDQDLDDPPDDQDPQVVVQQDPVRHGPVVSVVVVCVVPVVCVVVVVVSVVSNVVSVVVVVVVCVVCVPPPSVVSNVD

Secondary structure (DSSP, 8-state):
-HHHHHHHHHHHTT----------S-TT-PPPH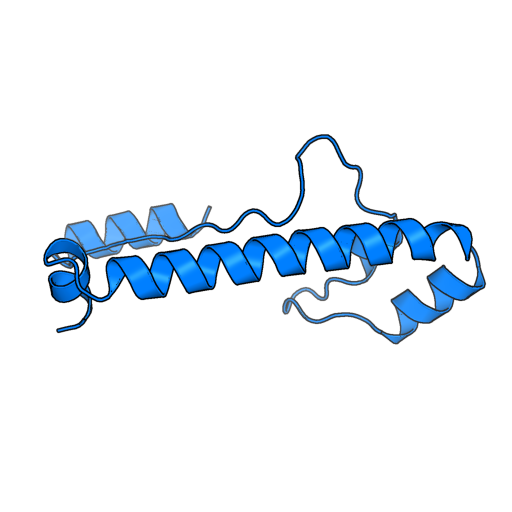HHHHHB-TTS-B-HHHHHHHHHH-TTHHHHHHHHHHHHHHHHHHHHHHHHHHTT-HHHHTT--

Radius of gyration: 18.31 Å; chains: 1; bounding box: 36×28×45 Å